Protein AF-A0A0S8ACU6-F1 (afdb_monomer)

Sequence (93 aa):
MALRII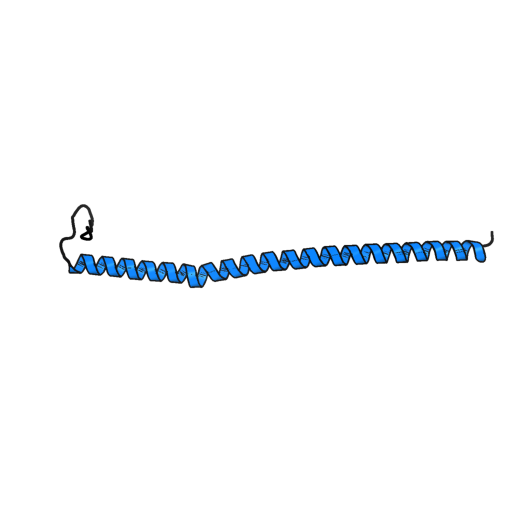INDKECTSPIVKYGLAIAVLIGTIAISALIVFVLLPIIGVSIAATLGLLIVIAVGIFAAAVALTLGSAILSALIVFVDYLADRFGGR

Foldseek 3Di:
DDDFDADPNDTDPDPVVVVVVVVVVVVVVVVVV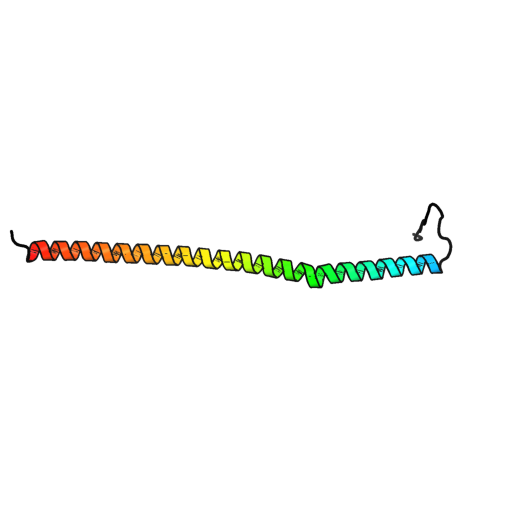CCCVVPVVVVVVVVVVVVVVVVVVVVVVVVVVVVVVVVVVVVVVVVVVVVVVCCVVPVDD

pLDDT: mean 88.59, std 9.31, range [49.41, 97.25]

Structure (mmCIF, N/CA/C/O backbone):
data_AF-A0A0S8ACU6-F1
#
_entry.id   AF-A0A0S8ACU6-F1
#
loop_
_atom_site.group_PDB
_atom_site.id
_atom_site.type_symbol
_atom_site.label_atom_id
_atom_site.label_alt_id
_atom_site.label_comp_id
_atom_site.label_asym_id
_atom_site.label_entity_id
_atom_site.label_seq_id
_atom_site.pdbx_PDB_ins_code
_atom_site.Cartn_x
_atom_site.Cartn_y
_atom_site.Cartn_z
_atom_site.occupancy
_atom_site.B_iso_or_equiv
_atom_site.auth_seq_id
_atom_site.auth_comp_id
_atom_site.auth_asym_id
_atom_site.auth_atom_id
_atom_site.pdbx_PDB_model_num
ATOM 1 N N . MET A 1 1 ? -28.434 19.396 32.981 1.00 49.41 1 MET A N 1
ATOM 2 C CA . MET A 1 1 ? -29.431 18.641 32.189 1.00 49.41 1 MET A CA 1
ATOM 3 C C . MET A 1 1 ? -29.395 17.198 32.684 1.00 49.41 1 MET A C 1
ATOM 5 O O . MET A 1 1 ? -28.331 16.598 32.633 1.00 49.41 1 MET A O 1
ATOM 9 N N . ALA A 1 2 ? -30.462 16.686 33.302 1.00 63.97 2 ALA A N 1
ATOM 10 C CA . ALA A 1 2 ? -30.447 15.345 33.899 1.00 63.97 2 ALA A CA 1
ATOM 11 C C . ALA A 1 2 ? -30.553 14.265 32.808 1.00 63.97 2 ALA A C 1
ATOM 13 O O . ALA A 1 2 ? -31.412 14.362 31.934 1.00 63.97 2 ALA A O 1
ATOM 14 N N . LEU A 1 3 ? -29.696 13.241 32.864 1.00 66.94 3 LEU A N 1
ATOM 15 C CA . LEU A 1 3 ? -29.712 12.115 31.928 1.00 66.94 3 LEU A CA 1
ATOM 16 C C . LEU A 1 3 ? -31.046 11.349 32.082 1.00 66.94 3 LEU A C 1
ATOM 18 O O . LEU A 1 3 ? -31.297 10.700 33.107 1.00 66.94 3 LEU A O 1
ATOM 22 N N . ARG A 1 4 ? -31.939 11.472 31.094 1.00 76.88 4 ARG A N 1
ATOM 23 C CA . ARG A 1 4 ? -33.183 10.694 31.001 1.00 76.88 4 ARG A CA 1
ATOM 24 C C . ARG A 1 4 ? -32.878 9.393 30.268 1.00 76.88 4 ARG A C 1
ATOM 26 O O . ARG A 1 4 ? -32.564 9.414 29.086 1.00 76.88 4 ARG A O 1
ATOM 33 N N . ILE A 1 5 ? -32.946 8.279 30.991 1.00 74.75 5 ILE A N 1
ATOM 34 C CA . ILE A 1 5 ? -32.766 6.936 30.437 1.00 74.75 5 ILE A CA 1
ATOM 35 C C . ILE A 1 5 ? -34.140 6.269 30.436 1.00 74.75 5 ILE A C 1
ATOM 37 O O . ILE A 1 5 ? -34.731 6.066 31.499 1.00 74.75 5 ILE A O 1
ATOM 41 N N . ILE A 1 6 ? -34.640 5.965 29.240 1.00 81.56 6 ILE A N 1
ATOM 42 C CA . ILE A 1 6 ? -35.904 5.263 29.016 1.00 81.56 6 ILE A CA 1
ATOM 43 C C . ILE A 1 6 ? -35.549 3.848 28.570 1.00 81.56 6 ILE A C 1
ATOM 45 O O . ILE A 1 6 ? -34.810 3.673 27.603 1.00 81.56 6 ILE A O 1
ATOM 49 N N . ILE A 1 7 ? -36.047 2.848 29.291 1.00 78.62 7 ILE A N 1
ATOM 50 C CA . ILE A 1 7 ? -35.879 1.437 28.943 1.00 78.62 7 ILE A C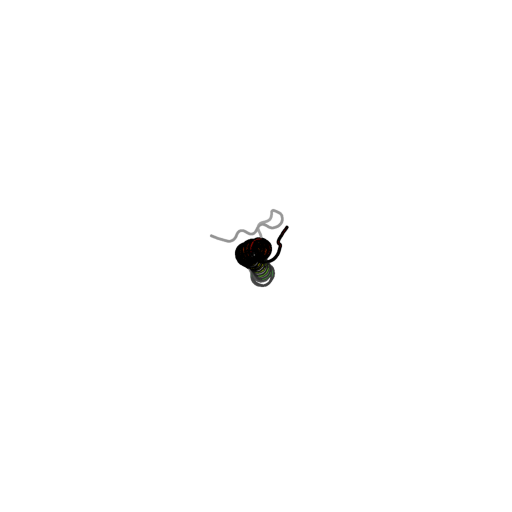A 1
ATOM 51 C C . ILE A 1 7 ? -37.281 0.851 28.847 1.00 78.62 7 ILE A C 1
ATOM 53 O O . ILE A 1 7 ? -38.010 0.850 29.838 1.00 78.62 7 ILE A O 1
ATOM 57 N N . ASN A 1 8 ? -37.652 0.360 27.662 1.00 80.06 8 ASN A N 1
ATOM 58 C CA . ASN A 1 8 ? -38.953 -0.269 27.415 1.00 80.06 8 ASN A CA 1
ATOM 59 C C . ASN A 1 8 ? -40.142 0.637 27.821 1.00 80.06 8 ASN A C 1
ATOM 61 O O . ASN A 1 8 ? -40.952 0.268 28.670 1.00 80.06 8 ASN A O 1
ATOM 65 N N . ASP A 1 9 ? -40.164 1.867 27.292 1.00 80.75 9 ASP A N 1
ATOM 66 C CA . ASP A 1 9 ? -41.150 2.937 27.556 1.00 80.75 9 ASP A CA 1
ATOM 67 C C . ASP A 1 9 ? -41.315 3.390 29.016 1.00 80.75 9 ASP A C 1
ATOM 69 O O . ASP A 1 9 ? -42.149 4.244 29.323 1.00 80.75 9 ASP A O 1
ATOM 73 N N . LYS A 1 10 ? -40.483 2.889 29.935 1.00 79.81 10 LYS A N 1
ATOM 74 C CA . LYS A 1 10 ? -40.460 3.327 31.333 1.00 79.81 10 LYS A CA 1
ATOM 75 C C . LYS A 1 10 ? -39.203 4.133 31.623 1.00 79.81 10 LYS A C 1
ATOM 77 O O . LYS A 1 10 ? -38.086 3.740 31.283 1.00 79.81 10 LYS A O 1
ATOM 82 N N . GLU A 1 11 ? -39.386 5.274 32.283 1.00 80.38 11 GLU A N 1
ATOM 83 C CA . GLU A 1 11 ? -38.268 6.077 32.768 1.00 80.38 11 GLU A CA 1
ATOM 84 C C . GLU A 1 11 ? -37.597 5.353 33.938 1.00 80.38 11 GLU A C 1
ATOM 86 O O . GLU A 1 11 ? -38.225 5.046 34.954 1.00 80.38 11 GLU A O 1
ATOM 91 N N . CYS A 1 12 ? -36.307 5.060 33.793 1.00 74.56 12 CYS A N 1
ATOM 92 C CA . CYS A 1 12 ? -35.550 4.417 34.850 1.00 74.56 12 CYS A CA 1
ATOM 93 C C . CYS A 1 12 ? -35.235 5.462 35.926 1.00 74.56 12 CYS A C 1
ATOM 95 O O . CYS A 1 12 ? -34.459 6.382 35.682 1.00 74.56 12 CYS A O 1
ATOM 97 N N . THR A 1 13 ? -35.845 5.359 37.105 1.00 78.19 13 THR A N 1
ATOM 98 C CA . THR A 1 13 ? -35.656 6.324 38.206 1.00 78.19 13 THR A CA 1
ATOM 99 C C . THR A 1 13 ? -34.497 5.959 39.132 1.00 78.19 13 THR A C 1
ATOM 101 O O . THR A 1 13 ? -34.002 6.822 39.853 1.00 78.19 13 THR A O 1
ATOM 104 N N . SER A 1 14 ? -34.025 4.707 39.089 1.00 79.19 14 SER A N 1
ATOM 105 C CA . SER A 1 14 ? -32.929 4.237 39.939 1.00 79.19 14 SER A CA 1
ATOM 106 C C . SER A 1 14 ? -31.597 4.886 39.537 1.00 79.19 14 SER A C 1
ATOM 108 O O . SER A 1 14 ? -31.132 4.676 38.410 1.00 79.19 14 SER A O 1
ATOM 110 N N . PRO A 1 15 ? -30.938 5.635 40.439 1.00 77.75 15 PRO A N 1
ATOM 111 C CA . PRO A 1 15 ? -29.666 6.283 40.135 1.00 77.75 15 PRO A CA 1
ATOM 112 C C . PRO A 1 15 ? -28.568 5.261 39.817 1.00 77.75 15 PRO A C 1
ATOM 114 O O . PRO A 1 15 ? -27.796 5.475 38.888 1.00 77.75 15 PRO A O 1
ATOM 117 N N . ILE A 1 16 ? -28.543 4.114 40.505 1.00 82.50 16 ILE A N 1
ATOM 118 C CA . ILE A 1 16 ? -27.544 3.053 40.289 1.00 82.50 16 ILE A CA 1
ATOM 119 C C . ILE A 1 16 ? -27.608 2.524 38.854 1.00 82.50 16 ILE A C 1
ATOM 121 O O . ILE A 1 16 ? -26.580 2.394 38.195 1.00 82.50 16 ILE A O 1
ATOM 125 N N . VAL A 1 17 ? -28.816 2.269 38.344 1.00 80.88 17 VAL A N 1
ATOM 126 C CA . VAL A 1 17 ? -29.007 1.756 36.980 1.00 80.88 17 VAL A CA 1
ATOM 127 C C . VAL A 1 17 ? -28.620 2.812 35.946 1.00 80.88 17 VAL A C 1
ATOM 129 O O . VAL A 1 17 ? -27.972 2.482 34.955 1.00 80.88 17 VAL A O 1
ATOM 132 N N . LYS A 1 18 ? -28.940 4.091 36.192 1.00 79.44 18 LYS A N 1
ATOM 133 C CA . LYS A 1 18 ? -28.528 5.187 35.303 1.00 79.44 18 LYS A CA 1
ATOM 134 C C . LYS A 1 18 ? -27.008 5.306 35.193 1.00 79.44 18 LYS A C 1
ATOM 136 O O . LYS A 1 18 ? -26.487 5.383 34.082 1.00 79.44 18 LYS A O 1
ATOM 141 N N . TYR A 1 19 ? -26.305 5.309 36.325 1.00 82.31 19 TYR A N 1
ATOM 142 C CA . TYR A 1 19 ? -24.843 5.388 36.336 1.00 82.31 19 TYR A CA 1
ATOM 143 C C . TYR A 1 19 ? -24.200 4.126 35.757 1.00 82.31 19 TYR A C 1
ATOM 145 O O . TYR A 1 19 ? -23.273 4.237 34.960 1.00 82.31 19 TYR A O 1
ATOM 153 N N . GLY A 1 20 ? -24.724 2.941 36.083 1.00 84.75 20 GLY A N 1
ATOM 154 C CA . GLY A 1 20 ? -24.250 1.677 35.519 1.00 84.75 20 GLY A CA 1
ATOM 155 C C . GLY A 1 20 ? -24.369 1.635 33.995 1.00 84.75 20 GLY A C 1
ATO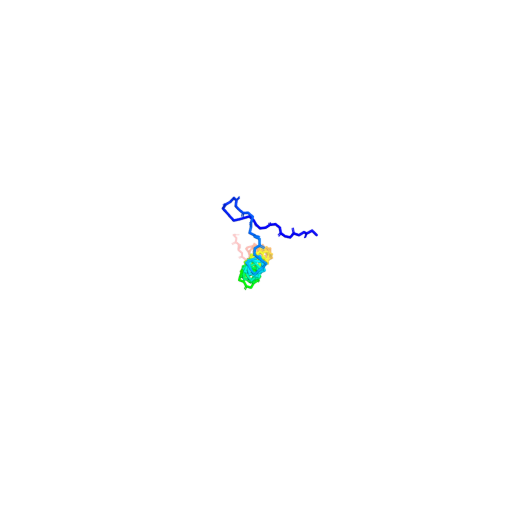M 156 O O . GLY A 1 20 ? -23.411 1.268 33.318 1.00 84.75 20 GLY A O 1
ATOM 157 N N . LEU A 1 21 ? -25.497 2.089 33.440 1.00 84.12 21 LEU A N 1
ATOM 158 C CA . LEU A 1 21 ? -25.687 2.158 31.990 1.00 84.12 21 LEU A CA 1
ATOM 159 C C . LEU A 1 21 ? -24.760 3.195 31.343 1.00 84.12 21 LEU A C 1
ATOM 161 O O . LEU A 1 21 ? -24.167 2.918 30.305 1.00 84.12 21 LEU A O 1
ATOM 165 N N . ALA A 1 22 ? -24.593 4.365 31.966 1.00 84.56 22 ALA A N 1
ATOM 166 C CA . ALA A 1 22 ? -23.678 5.386 31.467 1.00 84.56 22 ALA A CA 1
ATOM 167 C C . ALA A 1 22 ? -22.233 4.865 31.414 1.00 84.56 22 ALA A C 1
ATOM 169 O O . ALA A 1 22 ? -21.558 5.043 30.405 1.00 84.56 22 ALA A O 1
ATOM 170 N N . ILE A 1 23 ? -21.783 4.161 32.458 1.00 87.75 23 ILE A N 1
ATOM 171 C CA . ILE A 1 23 ? -20.457 3.530 32.506 1.00 87.75 23 ILE A CA 1
ATOM 172 C C . ILE A 1 23 ? -20.336 2.433 31.445 1.00 87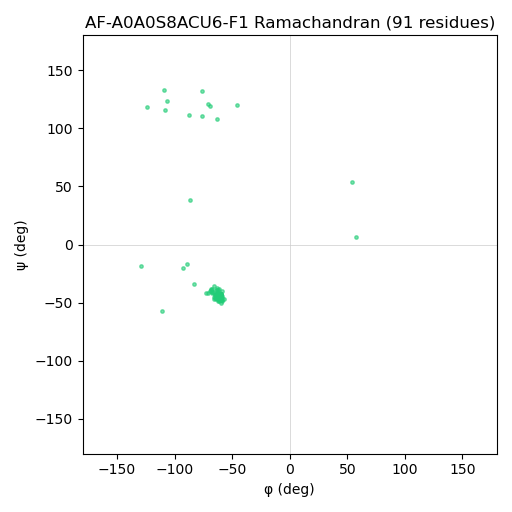.75 23 ILE A C 1
ATOM 174 O O . ILE A 1 23 ? -19.332 2.391 30.740 1.00 87.75 23 ILE A O 1
ATOM 178 N N . ALA A 1 24 ? -21.348 1.578 31.284 1.00 88.12 24 ALA A N 1
ATOM 179 C CA . ALA A 1 24 ? -21.336 0.519 30.274 1.00 88.12 24 ALA A CA 1
ATOM 180 C C . ALA A 1 24 ? -21.215 1.086 28.851 1.00 88.12 24 ALA A C 1
ATOM 182 O O . ALA A 1 24 ? -20.411 0.599 28.056 1.00 88.12 24 ALA A O 1
ATOM 183 N N . VAL A 1 25 ? -21.954 2.157 28.548 1.00 89.31 25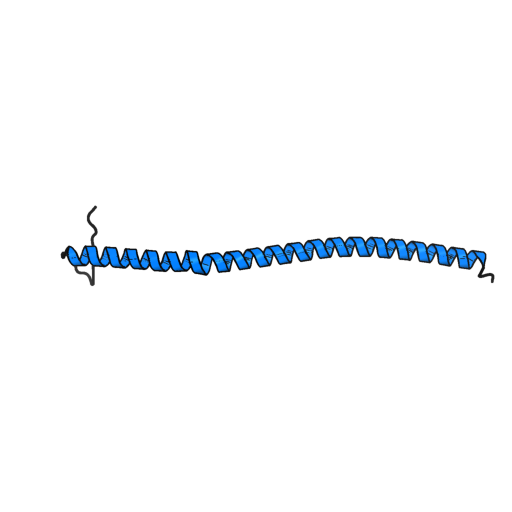 VAL A N 1
ATOM 184 C CA . VAL A 1 25 ? -21.847 2.874 27.269 1.00 89.31 25 VAL A CA 1
ATOM 185 C C . VAL A 1 25 ? -20.458 3.483 27.102 1.00 89.31 25 VAL A C 1
ATOM 187 O O . VAL A 1 25 ? -19.882 3.399 26.020 1.00 89.31 25 VAL A O 1
ATOM 190 N N . LEU A 1 26 ? -19.894 4.061 28.161 1.00 92.81 26 LEU A N 1
ATOM 191 C CA . LEU A 1 26 ? -18.576 4.688 28.121 1.00 92.81 26 LEU A CA 1
ATOM 192 C C . LEU A 1 26 ? -17.472 3.649 27.871 1.00 92.81 26 LEU A C 1
ATOM 194 O O . LEU A 1 26 ? -16.646 3.838 26.981 1.00 92.81 26 LEU A O 1
ATOM 198 N N . ILE A 1 27 ? -17.515 2.508 28.564 1.00 93.69 27 ILE A N 1
ATOM 199 C CA . ILE A 1 27 ? -16.601 1.375 28.348 1.00 93.69 27 ILE A CA 1
ATOM 200 C C . ILE A 1 27 ? -16.762 0.812 26.933 1.00 93.69 27 ILE A C 1
ATOM 202 O O . ILE A 1 27 ? -15.764 0.603 26.245 1.00 93.69 27 ILE A O 1
ATOM 206 N N . GLY A 1 28 ? -17.998 0.605 26.470 1.00 92.81 28 GLY A N 1
ATOM 207 C CA . GLY A 1 28 ? -18.265 0.128 25.112 1.00 92.81 28 GLY A CA 1
ATOM 208 C C . GLY A 1 28 ? -17.733 1.088 24.048 1.00 92.81 28 GLY A C 1
ATOM 209 O O . GLY A 1 28 ? -17.087 0.664 23.093 1.00 92.81 28 GLY A O 1
ATOM 210 N N . THR A 1 29 ? -17.917 2.392 24.254 1.00 92.88 29 THR A N 1
ATOM 211 C CA . THR A 1 29 ? -17.391 3.430 23.359 1.00 92.88 29 THR A CA 1
ATOM 212 C C . THR A 1 29 ? -15.865 3.412 23.334 1.00 92.88 29 THR A C 1
ATOM 214 O O . THR A 1 29 ? -15.278 3.454 22.253 1.00 92.88 29 THR A O 1
ATOM 217 N N . ILE A 1 30 ? -15.209 3.289 24.495 1.00 94.12 30 ILE A N 1
ATOM 218 C CA . ILE A 1 30 ? -13.747 3.155 24.586 1.00 94.12 30 ILE A CA 1
ATOM 219 C C . ILE A 1 30 ? -13.273 1.900 23.851 1.00 94.12 30 ILE A C 1
ATOM 221 O O . ILE A 1 30 ? -12.323 1.984 23.080 1.00 94.12 30 ILE A O 1
ATOM 225 N N . ALA A 1 31 ? -13.938 0.759 24.034 1.00 93.19 31 ALA A N 1
ATOM 226 C CA . ALA A 1 31 ? -13.563 -0.496 23.388 1.00 93.19 31 ALA A CA 1
ATOM 227 C C . ALA A 1 31 ? -13.682 -0.420 21.856 1.00 93.19 31 ALA A C 1
ATOM 229 O O . ALA A 1 31 ? -12.749 -0.796 21.146 1.00 93.19 31 ALA A O 1
ATOM 230 N N . ILE A 1 32 ? -14.792 0.120 21.341 1.00 94.50 32 ILE A N 1
ATOM 231 C CA . ILE A 1 32 ? -14.994 0.315 19.897 1.00 94.50 32 ILE A CA 1
ATOM 232 C C . ILE A 1 32 ? -13.958 1.300 19.347 1.00 94.50 32 ILE A C 1
ATOM 234 O O . ILE A 1 32 ? -13.344 1.042 18.314 1.00 94.50 32 ILE A O 1
ATOM 238 N N . SER A 1 33 ? -13.717 2.404 20.055 1.00 92.25 33 SER A N 1
ATOM 239 C CA . SER A 1 33 ? -12.739 3.415 19.637 1.00 92.25 33 SER A CA 1
ATOM 240 C C . SER A 1 33 ? -11.324 2.842 19.618 1.00 92.25 33 SER A C 1
ATOM 242 O O . SER A 1 33 ? -10.589 3.056 18.658 1.00 92.25 33 SER A O 1
ATOM 244 N N . ALA A 1 34 ? -10.954 2.058 20.632 1.00 92.44 34 ALA A N 1
ATOM 245 C CA . ALA A 1 34 ? -9.674 1.367 20.688 1.00 92.44 34 ALA A CA 1
ATOM 246 C C . ALA A 1 34 ? -9.520 0.384 19.520 1.00 92.44 34 ALA A C 1
ATOM 248 O O . ALA A 1 34 ? -8.483 0.385 18.865 1.00 92.44 34 ALA A O 1
ATOM 249 N N . LEU A 1 35 ? -10.554 -0.397 19.197 1.00 93.31 35 LEU A N 1
ATOM 250 C CA . LEU A 1 35 ? -10.529 -1.293 18.039 1.00 93.31 35 LEU A CA 1
ATOM 251 C C . LEU A 1 35 ? -10.281 -0.516 16.736 1.00 93.31 35 LEU A C 1
ATOM 253 O O . LEU A 1 35 ? -9.418 -0.885 15.943 1.00 93.31 35 LEU A O 1
ATOM 257 N N . ILE A 1 36 ? -11.004 0.582 16.518 1.00 93.19 36 ILE A N 1
ATOM 258 C CA . ILE A 1 36 ? -10.850 1.390 15.304 1.00 93.19 36 ILE A CA 1
ATOM 259 C C . ILE A 1 36 ? -9.434 1.978 15.226 1.00 93.19 36 ILE A C 1
ATOM 261 O O . ILE A 1 36 ? -8.772 1.860 14.195 1.00 93.19 36 ILE A O 1
ATOM 265 N N . VAL A 1 37 ? -8.954 2.578 16.315 1.00 93.56 37 VAL A N 1
ATOM 266 C CA . VAL A 1 37 ? -7.667 3.283 16.346 1.00 93.56 37 VAL A CA 1
ATOM 267 C C . VAL A 1 37 ? -6.483 2.322 16.262 1.00 93.56 37 VAL A C 1
ATOM 269 O O . VAL A 1 37 ? -5.528 2.608 15.546 1.00 93.56 37 VAL A O 1
ATOM 272 N N . PHE A 1 38 ? -6.528 1.187 16.959 1.00 92.19 38 PHE A N 1
ATOM 273 C CA . PHE A 1 38 ? -5.393 0.264 17.028 1.00 92.19 38 PHE A CA 1
ATOM 274 C C . PHE A 1 38 ? -5.416 -0.836 15.969 1.00 92.19 38 PHE A C 1
ATOM 276 O O . PHE A 1 38 ? -4.367 -1.410 15.695 1.00 92.19 38 PHE A O 1
ATOM 283 N N . VAL A 1 39 ? -6.569 -1.137 15.365 1.00 91.62 39 VAL A N 1
ATOM 284 C CA . VAL A 1 39 ? -6.676 -2.207 14.360 1.00 91.62 39 VAL A CA 1
ATOM 285 C C . VAL A 1 39 ? -6.936 -1.634 12.976 1.00 91.62 39 VAL A C 1
ATOM 287 O O . VAL A 1 39 ? -6.154 -1.867 12.057 1.00 91.62 39 VAL A O 1
ATOM 290 N N . LEU A 1 40 ? -8.010 -0.861 12.807 1.00 87.19 40 LEU A N 1
ATOM 291 C CA . LEU A 1 40 ? -8.409 -0.398 11.474 1.00 87.19 40 LEU A CA 1
ATOM 292 C C . LEU A 1 40 ? -7.472 0.685 10.937 1.00 87.19 40 LEU A C 1
ATOM 294 O O . LEU A 1 40 ? -7.087 0.634 9.769 1.00 87.19 40 LEU A O 1
ATOM 298 N N . LEU A 1 41 ? -7.067 1.635 11.781 1.00 91.44 41 LEU A N 1
ATOM 299 C CA . LEU A 1 41 ? -6.192 2.736 11.372 1.00 91.44 41 LEU A CA 1
ATOM 300 C C . LEU A 1 41 ? -4.836 2.250 10.823 1.00 91.44 41 LEU A C 1
ATOM 302 O O . LEU A 1 41 ? -4.462 2.688 9.733 1.00 91.44 41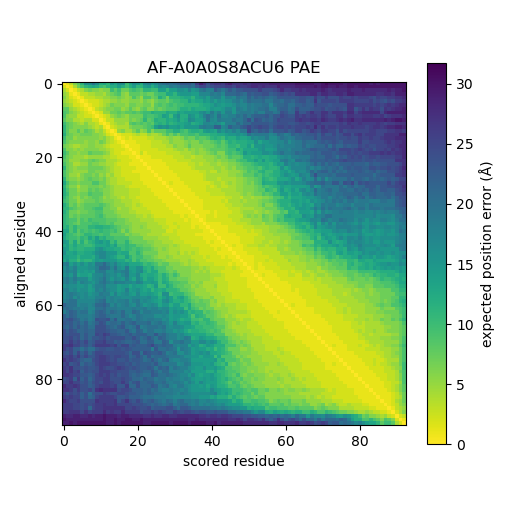 LEU A O 1
ATOM 306 N N . PRO A 1 42 ? -4.115 1.324 11.487 1.00 91.12 42 PRO A N 1
ATOM 307 C CA . PRO A 1 42 ? -2.867 0.787 10.952 1.00 91.12 42 PRO A CA 1
ATOM 308 C C . PRO A 1 42 ? -3.049 0.037 9.631 1.00 91.12 42 PRO A C 1
ATOM 310 O O . PRO A 1 42 ? -2.236 0.208 8.727 1.00 91.12 42 PRO A O 1
ATOM 313 N N . ILE A 1 43 ? -4.125 -0.742 9.476 1.00 92.06 43 ILE A N 1
ATOM 314 C CA . ILE A 1 43 ? -4.404 -1.477 8.230 1.00 92.06 43 ILE A CA 1
ATOM 315 C C . ILE A 1 43 ? -4.602 -0.505 7.062 1.00 92.06 43 ILE A C 1
ATOM 317 O O . ILE A 1 43 ? -4.040 -0.700 5.979 1.00 92.06 43 ILE A O 1
ATOM 321 N N . ILE A 1 44 ? -5.361 0.569 7.286 1.00 89.62 44 ILE A N 1
ATOM 322 C CA . ILE A 1 44 ? -5.567 1.621 6.285 1.00 89.62 44 ILE A CA 1
ATOM 323 C C . ILE A 1 44 ? -4.235 2.310 5.969 1.00 89.62 44 ILE A C 1
ATOM 325 O O . ILE A 1 44 ? -3.893 2.470 4.797 1.00 89.62 44 ILE A O 1
ATOM 329 N N . GLY A 1 45 ? -3.454 2.656 6.996 1.00 88.25 45 GLY A N 1
ATOM 330 C CA . GLY A 1 45 ? -2.142 3.283 6.834 1.00 88.25 45 GLY A CA 1
ATOM 331 C C . GLY A 1 45 ? -1.184 2.447 5.981 1.00 88.25 45 GLY A C 1
ATOM 332 O O . GLY A 1 45 ? -0.595 2.965 5.032 1.00 88.25 45 GLY A O 1
ATOM 333 N N . VAL A 1 46 ? -1.085 1.143 6.256 1.00 90.31 46 VAL A N 1
ATOM 334 C CA . VAL A 1 46 ? -0.262 0.204 5.473 1.00 90.31 46 VAL A CA 1
ATOM 335 C C . VAL A 1 46 ? -0.756 0.104 4.029 1.00 90.31 46 VAL A C 1
ATOM 337 O O . VAL A 1 46 ? 0.052 0.122 3.103 1.00 90.31 46 VAL A O 1
ATOM 340 N N . SER A 1 47 ? -2.072 0.059 3.817 1.00 90.38 47 SER A N 1
ATOM 341 C CA . SER A 1 47 ? -2.662 -0.044 2.475 1.00 90.38 47 SER A CA 1
ATOM 342 C C . SER A 1 47 ? -2.363 1.190 1.615 1.00 90.38 47 SER A C 1
ATOM 344 O O . SER A 1 47 ? -1.991 1.071 0.443 1.00 90.38 47 SER A O 1
ATOM 346 N N . ILE A 1 48 ? -2.470 2.387 2.201 1.00 91.94 48 ILE A N 1
ATOM 347 C CA . ILE A 1 48 ? -2.138 3.648 1.524 1.00 91.94 48 ILE A CA 1
ATOM 348 C C . ILE A 1 48 ? -0.639 3.707 1.218 1.00 91.94 48 ILE A C 1
ATOM 350 O O . ILE A 1 48 ? -0.257 4.012 0.087 1.00 91.94 48 ILE A O 1
ATOM 354 N N . ALA A 1 49 ? 0.208 3.372 2.195 1.00 92.31 49 ALA A N 1
ATOM 355 C CA . ALA A 1 49 ? 1.657 3.364 2.017 1.00 92.31 49 ALA A CA 1
ATOM 356 C C . ALA A 1 49 ? 2.093 2.392 0.908 1.00 92.31 49 ALA A C 1
ATOM 358 O O . ALA A 1 49 ? 2.915 2.754 0.067 1.00 92.31 49 ALA A O 1
ATOM 359 N N . ALA A 1 50 ? 1.502 1.195 0.852 1.00 90.31 50 ALA A N 1
ATOM 360 C CA . ALA A 1 50 ? 1.770 0.219 -0.202 1.00 90.31 50 ALA A CA 1
ATOM 361 C C . ALA A 1 50 ? 1.349 0.734 -1.587 1.00 90.31 50 ALA A C 1
ATOM 363 O O . ALA A 1 50 ? 2.101 0.598 -2.552 1.00 90.31 50 ALA A O 1
ATOM 364 N N . THR A 1 51 ? 0.182 1.377 -1.679 1.00 93.94 51 THR A N 1
ATOM 365 C CA . THR A 1 51 ? -0.315 1.956 -2.936 1.00 93.94 51 THR A CA 1
ATOM 366 C C . THR A 1 51 ? 0.613 3.060 -3.440 1.00 93.94 51 THR A C 1
ATOM 368 O O . THR A 1 51 ? 0.996 3.061 -4.609 1.00 93.94 51 THR A O 1
ATOM 371 N N . LEU A 1 52 ? 1.030 3.971 -2.556 1.00 93.38 52 LEU A N 1
ATOM 372 C CA . LEU A 1 52 ? 1.980 5.033 -2.893 1.00 93.38 52 LEU A CA 1
ATOM 373 C C . LEU A 1 52 ? 3.349 4.469 -3.284 1.00 93.38 52 LEU A C 1
ATOM 375 O O . LEU A 1 52 ? 3.927 4.909 -4.276 1.00 93.38 52 LEU A O 1
ATOM 379 N N . GLY A 1 53 ? 3.846 3.473 -2.548 1.00 91.44 53 GLY A N 1
ATOM 380 C CA . GLY A 1 53 ? 5.109 2.805 -2.852 1.00 91.44 53 GLY A CA 1
ATOM 381 C C . GLY A 1 53 ? 5.105 2.170 -4.242 1.00 91.44 53 GLY A C 1
ATOM 382 O O . GLY A 1 53 ? 6.029 2.394 -5.022 1.00 91.44 53 GLY A O 1
ATOM 383 N N . LEU A 1 54 ? 4.034 1.453 -4.591 1.00 92.81 54 LEU A N 1
ATOM 384 C CA . LEU A 1 54 ? 3.868 0.874 -5.925 1.00 92.81 54 LEU A CA 1
ATOM 385 C C . LEU A 1 54 ? 3.869 1.957 -7.013 1.00 92.81 54 LEU A C 1
ATOM 387 O O . LEU A 1 54 ? 4.525 1.803 -8.042 1.00 92.81 54 LEU A O 1
ATOM 391 N N . LEU A 1 55 ? 3.170 3.065 -6.772 1.00 95.00 55 LEU A N 1
ATOM 392 C CA . LEU A 1 55 ? 3.056 4.166 -7.726 1.00 95.00 55 LEU A CA 1
ATOM 393 C C . LEU A 1 55 ? 4.414 4.835 -7.988 1.00 95.00 55 LEU A C 1
ATOM 395 O O . LEU A 1 55 ? 4.748 5.131 -9.136 1.00 95.00 55 LEU A O 1
ATOM 399 N N . ILE A 1 56 ? 5.231 4.995 -6.943 1.00 94.75 56 ILE A N 1
ATOM 400 C CA . ILE A 1 56 ? 6.606 5.501 -7.051 1.00 94.75 56 ILE A CA 1
ATOM 401 C C . ILE A 1 56 ? 7.478 4.536 -7.857 1.00 94.75 56 ILE A C 1
ATOM 403 O O . ILE A 1 56 ? 8.189 4.975 -8.761 1.00 94.75 56 ILE A O 1
ATOM 407 N N . VAL A 1 57 ? 7.416 3.232 -7.573 1.00 95.50 57 VAL A N 1
ATOM 408 C CA . VAL A 1 57 ? 8.202 2.223 -8.305 1.00 95.50 57 VAL A CA 1
ATOM 409 C C . VAL A 1 57 ? 7.848 2.226 -9.792 1.00 95.50 57 VAL A C 1
ATOM 411 O O . VAL A 1 57 ? 8.748 2.206 -10.631 1.00 95.50 57 VAL A O 1
ATOM 414 N N . ILE A 1 58 ? 6.558 2.314 -10.129 1.00 95.38 58 ILE A N 1
ATOM 415 C CA . ILE A 1 58 ? 6.102 2.418 -11.520 1.00 95.38 58 ILE A CA 1
ATOM 416 C C . ILE A 1 58 ? 6.649 3.689 -12.172 1.00 95.38 58 ILE A C 1
ATOM 418 O O . ILE A 1 58 ? 7.201 3.617 -13.268 1.00 95.38 58 ILE A O 1
ATOM 422 N N . ALA A 1 59 ? 6.543 4.840 -11.504 1.00 95.31 59 ALA A N 1
ATOM 423 C CA . ALA A 1 59 ? 7.044 6.103 -12.039 1.00 95.31 59 ALA A CA 1
ATOM 424 C C . ALA A 1 59 ? 8.554 6.037 -12.319 1.00 95.31 59 ALA A C 1
ATOM 426 O O . ALA A 1 59 ? 8.991 6.354 -13.425 1.00 95.31 59 ALA A O 1
ATOM 427 N N . VAL A 1 60 ? 9.347 5.556 -11.357 1.00 97.19 60 VAL A N 1
ATOM 428 C CA . VAL A 1 60 ? 10.796 5.365 -11.527 1.00 97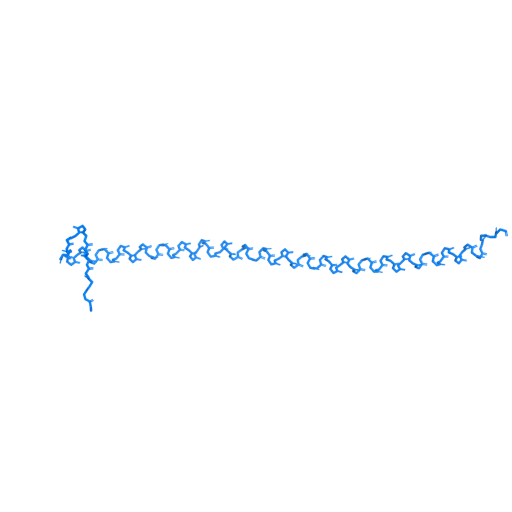.19 60 VAL A CA 1
ATOM 429 C C . VAL A 1 60 ? 11.092 4.393 -12.670 1.00 97.19 60 VAL A C 1
ATOM 431 O O . VAL A 1 60 ? 11.962 4.671 -13.493 1.00 97.19 60 VAL A O 1
ATOM 434 N N . GLY A 1 61 ? 10.345 3.291 -12.766 1.00 96.69 61 GLY A N 1
ATOM 435 C CA . GLY A 1 61 ? 10.477 2.319 -13.849 1.00 96.69 61 GLY A CA 1
ATOM 436 C C . GLY A 1 61 ? 10.221 2.927 -15.229 1.00 96.69 61 GLY A C 1
ATOM 437 O O . GLY A 1 61 ? 11.004 2.696 -16.147 1.00 96.69 61 GLY A O 1
ATOM 438 N N . ILE A 1 62 ? 9.184 3.757 -15.369 1.00 97.25 62 ILE A N 1
ATOM 439 C CA . ILE A 1 62 ? 8.876 4.470 -16.618 1.00 97.25 62 ILE A CA 1
ATOM 440 C C . ILE A 1 62 ? 10.023 5.410 -17.001 1.00 97.25 62 ILE A C 1
ATOM 442 O O . ILE A 1 62 ? 10.463 5.401 -18.150 1.00 97.25 62 ILE A O 1
ATOM 446 N N . PHE A 1 63 ? 10.540 6.191 -16.049 1.00 95.81 63 PHE A N 1
ATOM 447 C CA . PHE A 1 63 ? 11.672 7.085 -16.306 1.00 95.81 63 PHE A CA 1
ATOM 448 C C . PHE A 1 63 ? 12.931 6.316 -16.716 1.00 95.81 63 PHE A C 1
ATOM 450 O O . PHE A 1 63 ? 13.567 6.664 -17.711 1.00 95.81 63 PHE A O 1
ATOM 457 N N . ALA A 1 64 ? 13.271 5.246 -15.996 1.00 96.44 64 ALA A N 1
ATOM 458 C CA . ALA A 1 64 ? 14.416 4.403 -16.325 1.00 96.44 64 ALA A CA 1
ATOM 459 C C . ALA A 1 64 ? 14.266 3.754 -17.710 1.00 96.44 64 ALA A C 1
ATOM 461 O O . ALA A 1 64 ? 15.214 3.750 -18.494 1.00 96.44 64 ALA A O 1
ATOM 462 N N . ALA A 1 65 ? 13.068 3.265 -18.044 1.00 95.06 65 ALA A N 1
ATOM 463 C CA . ALA A 1 65 ? 12.773 2.696 -19.353 1.00 95.06 65 ALA A CA 1
ATOM 464 C C . ALA A 1 65 ? 12.906 3.737 -20.471 1.00 95.06 65 ALA A C 1
ATOM 466 O O . ALA A 1 65 ? 13.514 3.442 -21.497 1.00 95.06 65 ALA A O 1
ATOM 467 N N . ALA A 1 66 ? 12.403 4.958 -20.269 1.00 96.38 66 ALA A N 1
ATOM 468 C CA . ALA A 1 66 ? 12.540 6.043 -21.237 1.00 96.38 66 ALA A CA 1
ATOM 469 C C . ALA A 1 66 ? 14.016 6.380 -21.507 1.00 96.38 66 ALA A C 1
ATOM 471 O O . ALA A 1 66 ? 14.416 6.500 -22.663 1.00 96.38 66 ALA A O 1
ATOM 472 N N . VAL A 1 67 ? 14.835 6.465 -20.454 1.00 96.06 67 VAL A N 1
ATOM 473 C CA . VAL A 1 67 ? 16.285 6.689 -20.569 1.00 96.06 67 VAL A CA 1
ATOM 474 C C . VAL A 1 67 ? 16.977 5.528 -21.289 1.00 96.06 67 VAL A C 1
ATOM 476 O O . VAL A 1 67 ? 17.808 5.749 -22.166 1.00 96.06 67 VAL A O 1
ATOM 479 N N . ALA A 1 68 ? 16.626 4.284 -20.965 1.00 96.00 68 ALA A N 1
ATOM 480 C CA . ALA A 1 68 ? 17.187 3.114 -21.635 1.00 96.00 68 ALA A CA 1
ATOM 481 C C . ALA A 1 68 ? 16.818 3.074 -23.127 1.00 96.00 68 ALA A C 1
ATOM 483 O O . ALA A 1 68 ? 17.660 2.745 -23.960 1.00 96.00 68 ALA A O 1
ATOM 484 N N . LEU A 1 69 ? 15.585 3.452 -23.475 1.00 96.44 69 LEU A N 1
ATOM 485 C CA . LEU A 1 69 ? 15.113 3.542 -24.857 1.00 96.44 69 LEU A CA 1
ATOM 486 C C . LEU A 1 69 ? 15.857 4.612 -25.655 1.00 96.44 69 LEU A C 1
ATOM 488 O O . LEU A 1 69 ? 16.244 4.350 -26.793 1.00 96.44 69 LEU A O 1
ATOM 492 N N . THR A 1 70 ? 16.082 5.796 -25.082 1.00 96.44 70 THR A N 1
ATOM 493 C CA . THR A 1 70 ? 16.815 6.872 -25.768 1.00 96.44 70 THR A CA 1
ATOM 494 C C . THR A 1 70 ? 18.293 6.538 -25.944 1.00 96.44 70 THR A C 1
ATOM 496 O O . THR A 1 70 ? 18.852 6.774 -27.013 1.00 96.44 70 THR A O 1
ATOM 499 N N . LEU A 1 71 ? 18.930 5.932 -24.941 1.00 96.25 71 LEU A N 1
ATOM 500 C CA . LEU A 1 71 ? 20.301 5.431 -25.063 1.00 96.25 71 LEU A CA 1
ATOM 501 C C . LEU A 1 71 ? 20.403 4.298 -26.087 1.00 96.25 71 LEU A C 1
ATOM 503 O O . LEU A 1 71 ? 21.289 4.317 -26.939 1.00 96.25 71 LEU A O 1
ATOM 507 N N . GLY A 1 72 ? 19.485 3.333 -26.034 1.00 96.56 72 GLY A N 1
ATOM 508 C CA . GLY A 1 72 ? 19.449 2.209 -26.965 1.00 96.56 72 GLY A CA 1
ATOM 509 C C . GLY A 1 72 ? 19.268 2.665 -28.411 1.00 96.56 72 GLY A C 1
ATOM 510 O O . GLY A 1 72 ? 19.989 2.198 -29.292 1.00 96.56 72 GLY A O 1
ATOM 511 N N . SER A 1 73 ? 18.369 3.620 -28.659 1.00 95.69 73 SER A N 1
ATOM 512 C CA . SER A 1 73 ? 18.166 4.176 -29.999 1.00 95.69 73 SER A CA 1
ATOM 513 C C . SER A 1 73 ? 19.371 4.983 -30.486 1.00 95.69 73 SER A C 1
ATOM 515 O O . SER A 1 73 ? 19.744 4.862 -31.653 1.00 95.69 73 SER A O 1
ATOM 517 N N . ALA A 1 74 ? 20.034 5.741 -29.607 1.00 96.19 74 ALA A N 1
ATOM 518 C CA . ALA A 1 74 ? 21.249 6.477 -29.950 1.00 96.19 74 ALA A CA 1
ATOM 519 C C . ALA A 1 74 ? 22.403 5.537 -30.334 1.00 96.19 74 ALA A C 1
ATOM 521 O O . ALA A 1 74 ? 23.056 5.750 -31.357 1.00 96.19 74 ALA A O 1
ATOM 522 N N . ILE A 1 75 ? 22.625 4.474 -29.554 1.00 96.50 75 ILE A N 1
ATOM 523 C CA . ILE A 1 75 ? 23.654 3.464 -29.843 1.00 96.50 75 ILE A CA 1
ATOM 524 C C . ILE A 1 75 ? 23.338 2.744 -31.154 1.00 96.50 75 ILE A C 1
ATOM 526 O O . ILE A 1 75 ? 24.225 2.578 -31.990 1.00 96.50 75 ILE A O 1
ATOM 530 N N . LEU A 1 76 ? 22.080 2.345 -31.356 1.00 96.50 76 LEU A N 1
ATOM 531 C CA . LEU A 1 76 ? 21.661 1.666 -32.579 1.00 96.50 76 LEU A CA 1
ATOM 532 C C . LEU A 1 76 ? 21.865 2.556 -33.811 1.00 96.50 76 LEU A C 1
ATOM 534 O O . LEU A 1 76 ? 22.396 2.094 -34.816 1.00 96.50 76 LEU A O 1
ATOM 538 N N . SER A 1 77 ? 21.503 3.835 -33.715 1.00 96.06 77 SER A N 1
ATOM 539 C CA . SER A 1 77 ? 21.732 4.819 -34.776 1.00 96.06 77 SER A CA 1
ATOM 540 C C . SER A 1 77 ? 23.222 4.967 -35.099 1.00 96.06 77 SER A C 1
ATOM 542 O O . SER A 1 77 ? 23.619 4.879 -36.260 1.00 96.06 77 SER A O 1
ATOM 544 N N . ALA A 1 78 ? 24.072 5.099 -34.076 1.00 95.38 78 ALA A N 1
ATOM 545 C CA . ALA A 1 78 ? 25.519 5.190 -34.262 1.00 95.38 78 ALA A CA 1
ATOM 546 C C . ALA A 1 78 ? 26.106 3.929 -34.917 1.00 95.38 78 ALA A C 1
ATOM 548 O O . ALA A 1 78 ? 26.986 4.030 -35.772 1.00 95.38 78 ALA A O 1
ATOM 549 N N . LEU A 1 79 ? 25.604 2.747 -34.548 1.00 95.88 79 LEU A N 1
ATOM 550 C CA . LEU A 1 79 ? 26.024 1.484 -35.145 1.00 95.88 79 LEU A CA 1
ATOM 551 C C . LEU A 1 79 ? 25.648 1.408 -36.627 1.00 95.88 79 LEU A C 1
ATOM 553 O O . LEU A 1 79 ? 26.481 1.002 -37.429 1.00 95.88 79 LEU A O 1
ATOM 557 N N . ILE A 1 80 ? 24.431 1.820 -36.993 1.00 95.56 80 ILE A N 1
ATOM 558 C CA . ILE A 1 80 ? 23.983 1.846 -38.394 1.00 95.56 80 ILE A CA 1
ATOM 559 C C . ILE A 1 80 ? 24.896 2.756 -39.221 1.00 95.56 80 ILE A C 1
ATOM 561 O O . ILE A 1 80 ? 25.452 2.307 -40.217 1.00 95.56 80 ILE A O 1
ATOM 565 N N . VAL A 1 81 ? 25.147 3.984 -38.755 1.00 95.31 81 VAL A N 1
ATOM 566 C CA . VAL A 1 81 ? 26.046 4.931 -39.441 1.00 95.31 81 VAL A CA 1
ATOM 567 C C . VAL A 1 81 ? 27.460 4.362 -39.591 1.00 95.31 81 VAL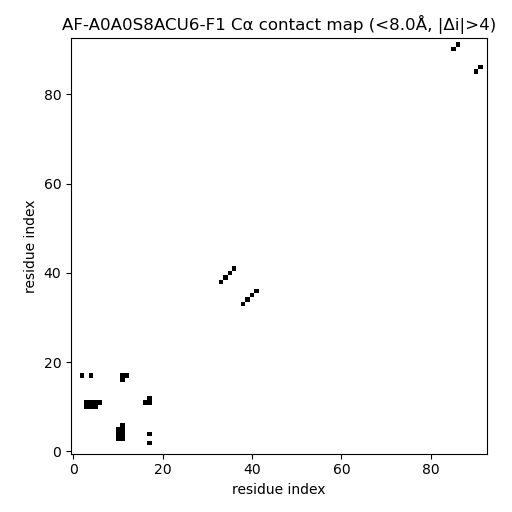 A C 1
ATOM 569 O O . VAL A 1 81 ? 28.100 4.529 -40.628 1.00 95.31 81 VAL A O 1
ATOM 572 N N . PHE A 1 82 ? 27.965 3.678 -38.564 1.00 94.25 82 PHE A N 1
ATOM 573 C CA . PHE A 1 82 ? 29.276 3.039 -38.621 1.00 94.25 82 PHE A CA 1
ATOM 574 C C . PHE A 1 82 ? 29.322 1.880 -39.628 1.00 94.25 82 PHE A C 1
ATOM 576 O O . PHE A 1 82 ? 30.302 1.747 -40.361 1.00 94.25 82 PHE A O 1
ATOM 583 N N . VAL A 1 83 ? 28.272 1.057 -39.687 1.00 94.12 83 VAL A N 1
ATOM 584 C CA . VAL A 1 83 ? 28.154 -0.033 -40.666 1.00 94.12 83 VAL A CA 1
ATOM 585 C C . VAL A 1 83 ? 28.091 0.522 -42.088 1.00 94.12 83 VAL A C 1
ATOM 587 O O . VAL A 1 83 ? 28.830 0.029 -42.939 1.00 94.12 83 VAL A O 1
ATOM 590 N N . ASP A 1 84 ? 27.301 1.569 -42.328 1.00 92.44 84 ASP A N 1
ATOM 591 C CA . ASP A 1 84 ? 27.227 2.242 -43.631 1.00 92.44 84 ASP A CA 1
ATOM 592 C C . ASP A 1 84 ? 28.601 2.792 -44.047 1.00 92.44 84 ASP A C 1
ATOM 594 O O . ASP A 1 84 ? 29.065 2.546 -45.159 1.00 92.44 84 ASP A O 1
ATOM 598 N N . TYR A 1 85 ? 29.324 3.437 -43.125 1.00 92.88 85 TYR A N 1
ATOM 599 C CA . TYR A 1 85 ? 30.686 3.919 -43.379 1.00 92.88 85 TYR A CA 1
ATOM 600 C C . TYR A 1 85 ? 31.659 2.792 -43.762 1.00 92.88 85 TYR A C 1
ATOM 602 O O . TYR A 1 85 ? 32.482 2.951 -44.667 1.00 92.88 85 TYR A O 1
ATOM 610 N N . LEU A 1 86 ? 31.595 1.645 -43.078 1.00 92.44 86 LEU A N 1
ATOM 611 C CA . LEU A 1 86 ? 32.434 0.493 -43.415 1.00 92.44 86 LEU A CA 1
ATOM 612 C C . LEU A 1 86 ? 32.043 -0.128 -44.758 1.00 92.44 86 LEU A C 1
ATOM 614 O O . LEU A 1 86 ? 32.934 -0.535 -45.509 1.00 92.44 86 LEU A O 1
ATOM 618 N N . ALA A 1 87 ? 30.749 -0.187 -45.070 1.00 90.69 87 ALA A N 1
ATOM 619 C CA . ALA A 1 87 ? 30.258 -0.662 -46.356 1.00 90.69 87 ALA A CA 1
ATOM 620 C C . ALA A 1 87 ? 30.768 0.226 -47.503 1.00 90.69 87 ALA A C 1
ATOM 622 O O . ALA A 1 87 ? 31.299 -0.301 -48.477 1.00 90.69 87 ALA A O 1
ATOM 623 N N . ASP A 1 88 ? 30.740 1.550 -47.345 1.00 90.25 88 ASP A N 1
ATOM 624 C CA . ASP A 1 88 ? 31.293 2.484 -48.334 1.00 90.25 88 ASP A CA 1
ATOM 625 C C . ASP A 1 88 ? 32.820 2.369 -48.469 1.00 90.25 88 ASP A C 1
ATOM 627 O O . ASP A 1 88 ? 33.380 2.527 -49.557 1.00 90.25 88 ASP A O 1
ATOM 631 N N . ARG A 1 89 ? 33.527 2.100 -47.364 1.00 86.44 89 ARG A N 1
ATOM 632 C CA . ARG A 1 89 ? 34.997 2.072 -47.341 1.00 86.44 89 ARG A CA 1
ATOM 633 C C . ARG A 1 89 ? 35.595 0.747 -47.818 1.00 86.44 89 ARG A C 1
ATOM 635 O O . ARG A 1 89 ? 36.686 0.756 -48.388 1.00 86.44 89 ARG A O 1
ATOM 642 N N . PHE A 1 90 ? 34.926 -0.373 -47.551 1.00 86.44 90 PHE A N 1
ATOM 643 C CA . PHE A 1 90 ? 35.462 -1.724 -47.764 1.00 86.44 90 PHE A CA 1
ATOM 644 C C . PHE A 1 90 ? 34.537 -2.645 -48.568 1.00 86.44 90 PHE A C 1
ATOM 646 O O . PHE A 1 90 ? 35.001 -3.650 -49.101 1.00 86.44 90 PHE A O 1
ATOM 653 N N . GLY A 1 91 ? 33.247 -2.325 -48.672 1.00 68.12 91 GLY A N 1
ATOM 654 C CA . GLY A 1 91 ? 32.221 -3.132 -49.337 1.00 68.12 91 GLY A CA 1
ATOM 655 C C . GLY A 1 91 ? 32.108 -2.879 -50.838 1.00 68.12 91 GLY A C 1
ATOM 656 O O . GLY A 1 91 ? 30.996 -2.862 -51.363 1.00 68.12 91 GLY A O 1
ATOM 657 N N . GLY A 1 92 ? 33.241 -2.677 -51.519 1.00 65.81 92 GLY A N 1
ATOM 658 C CA . GLY A 1 92 ? 33.293 -2.464 -52.964 1.00 65.81 92 GLY A CA 1
ATOM 659 C C . GLY A 1 92 ? 32.421 -3.468 -53.725 1.00 65.81 92 GLY A C 1
ATOM 660 O O . GLY A 1 92 ? 32.630 -4.679 -53.637 1.00 65.81 92 GLY A O 1
ATOM 661 N N . ARG A 1 93 ? 31.443 -2.934 -54.460 1.00 58.09 93 ARG A N 1
ATOM 662 C CA . ARG A 1 93 ? 30.937 -3.558 -55.684 1.00 58.09 93 ARG A CA 1
ATOM 663 C C . ARG A 1 93 ? 31.845 -3.153 -56.832 1.00 58.09 93 ARG A C 1
ATOM 665 O O . ARG A 1 93 ? 32.253 -1.969 -56.845 1.00 58.09 93 ARG A O 1
#

Secondary structure (DSSP, 8-state):
-----EETTEE---HHHHHHHHHHHHHHHHHHHHHIIIIIHHHHHHHHHHHHHHHHHHHHHHHHHHHHHHHHHHHHHHHHHHHHHHHHHH---

Mean predicted aligned error: 11.91 Å

Radius of gyration: 36.67 Å; Cα contacts (8 Å, |Δi|>4): 18; chains: 1; bounding box: 77×22×96 Å

Solvent-accessible surface area (backbone atoms only — not comparable to full-atom values): 5317 Å² total; per-residue (Å²): 133,82,89,84,50,70,58,92,94,36,74,62,80,53,64,66,59,54,53,52,50,53,49,51,51,50,52,52,49,49,53,53,50,47,47,44,60,72,51,50,46,53,53,51,51,52,53,51,52,50,53,53,50,52,52,50,52,50,52,52,49,53,54,52,49,53,52,51,49,55,51,50,50,53,51,51,51,53,49,50,55,51,51,52,53,47,40,74,73,70,55,79,127